Protein AF-K1S655-F1 (afdb_monomer)

Organism: NCBI:txid408170

Secondary structure (DSSP, 8-state):
-EEEETTEEEE--------GGGEETTTTEE-TTSTTHHHHHHHHHHHHHHHHHHHHHHHHTT----HHHHHHHHTT--SS----HHHHHHHHHHHHHHTTT------

pLDDT: mean 77.4, std 17.35, range [40.69, 94.25]

InterPro domains:
  IPR035386 Arm, DNA-binding domain [PF17293] (2-70)

Foldseek 3Di:
DWDADPNAIDDDDPPDDDDPVQADPVVRAGNPPDVCRVVRRVVVVVLVVQLVVLQVVCVVVVHDDDNVVSVCVSVQVPPDDDDDPVVVVVVVVVVVVVVPPPDDDDD

Radius of gyration: 17.17 Å; Cα contacts (8 Å, |Δi|>4): 78; chains: 1; bounding box: 47×27×48 Å

Mean predicted aligned error: 11.06 Å

Solvent-accessible surface area (backbone atoms only — not comparable to full-atom values): 6623 Å² total; per-residue (Å²): 89,79,41,76,38,99,88,38,70,31,75,49,84,81,89,72,86,75,60,72,92,41,48,36,79,91,75,74,36,44,38,61,90,40,94,65,14,50,60,51,38,54,51,52,50,52,50,53,51,53,52,53,49,50,49,48,53,29,57,74,70,69,45,89,82,44,25,57,57,48,48,32,53,74,69,62,64,54,93,83,72,86,71,54,73,67,52,56,52,48,53,49,51,51,54,55,52,74,61,66,77,84,77,82,81,81,134

Sequence (107 aa):
MRLTINGERADASIKRFIEPHAWNSAKGKANEKCRGGKDLNLYLDAISANILQIQRDLELDKKEVSAQIILNRYLGKEQSDRHTLMEVFHAHNKKCRALIGINFAPD

Structure (mmCIF, N/CA/C/O backbone):
data_AF-K1S655-F1
#
_entry.id   AF-K1S655-F1
#
loop_
_atom_site.group_PDB
_atom_site.id
_atom_site.type_symbol
_atom_site.label_atom_id
_atom_site.label_alt_id
_atom_site.label_comp_id
_atom_site.label_asym_id
_atom_site.label_entity_id
_atom_site.label_seq_id
_atom_site.pdbx_PDB_ins_code
_atom_site.Cartn_x
_atom_site.Cartn_y
_atom_site.Cartn_z
_atom_site.occupancy
_atom_site.B_iso_or_equiv
_atom_site.auth_seq_id
_atom_site.auth_comp_id
_atom_site.auth_asym_id
_atom_site.auth_atom_id
_atom_site.pdbx_PDB_model_num
ATOM 1 N N . MET A 1 1 ? 8.360 -1.012 0.949 1.00 84.06 1 MET A N 1
ATOM 2 C CA . MET A 1 1 ? 7.297 -0.012 1.159 1.00 84.06 1 MET A CA 1
ATOM 3 C C . MET A 1 1 ? 7.469 0.556 2.547 1.00 84.06 1 MET A C 1
ATOM 5 O O . MET A 1 1 ? 7.633 -0.231 3.469 1.00 84.06 1 MET A O 1
ATOM 9 N N . ARG A 1 2 ? 7.45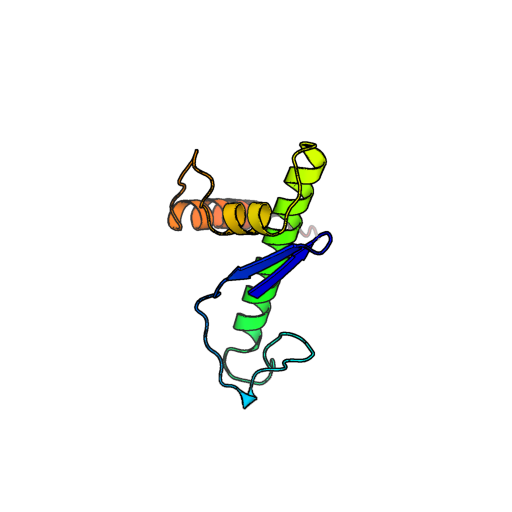3 1.884 2.667 1.00 89.06 2 ARG A N 1
ATOM 10 C CA . ARG A 1 2 ? 7.555 2.600 3.938 1.00 89.06 2 ARG A CA 1
ATOM 11 C C . ARG A 1 2 ? 6.344 3.503 4.094 1.00 89.06 2 ARG A C 1
ATOM 13 O O . ARG A 1 2 ? 6.004 4.219 3.155 1.00 89.06 2 ARG A O 1
ATOM 20 N N . LEU A 1 3 ? 5.740 3.473 5.270 1.00 88.69 3 LEU A N 1
ATOM 21 C CA . LEU A 1 3 ? 4.641 4.333 5.688 1.00 88.69 3 LEU A CA 1
ATOM 22 C C . LEU A 1 3 ? 5.142 5.269 6.779 1.00 88.69 3 LEU A C 1
ATOM 24 O O . LEU A 1 3 ? 5.967 4.884 7.607 1.00 88.69 3 LEU A O 1
ATOM 28 N N . THR A 1 4 ? 4.695 6.520 6.756 1.00 91.69 4 THR A N 1
ATOM 29 C CA . THR A 1 4 ? 5.013 7.495 7.802 1.00 91.69 4 THR A CA 1
ATOM 30 C C . THR A 1 4 ? 3.775 8.323 8.097 1.00 91.69 4 THR A C 1
ATOM 32 O O . THR A 1 4 ? 3.275 8.994 7.199 1.00 91.69 4 THR A O 1
ATOM 35 N N . ILE A 1 5 ? 3.275 8.249 9.329 1.00 89.88 5 ILE A N 1
ATOM 36 C CA . ILE A 1 5 ? 2.051 8.925 9.777 1.00 89.88 5 ILE A CA 1
ATOM 37 C C . ILE A 1 5 ? 2.322 9.477 11.171 1.00 89.88 5 ILE A C 1
ATOM 39 O O . ILE A 1 5 ? 2.785 8.742 12.035 1.00 89.88 5 ILE A O 1
ATOM 43 N N . ASN A 1 6 ? 2.080 10.774 11.380 1.00 87.19 6 ASN A N 1
ATOM 44 C CA . ASN A 1 6 ? 2.274 11.454 12.670 1.00 87.19 6 ASN A CA 1
ATOM 45 C C . ASN A 1 6 ? 3.657 11.220 13.315 1.00 87.19 6 ASN A C 1
ATOM 47 O O . ASN A 1 6 ? 3.789 11.149 14.530 1.00 87.19 6 ASN A O 1
ATOM 51 N N . GLY A 1 7 ? 4.705 11.085 12.495 1.00 87.44 7 GLY A N 1
ATOM 52 C CA . GLY A 1 7 ? 6.073 10.815 12.956 1.00 87.44 7 GLY A CA 1
ATOM 53 C C . GLY A 1 7 ? 6.391 9.335 13.208 1.00 87.44 7 GLY A C 1
ATOM 54 O O . GLY A 1 7 ? 7.568 8.980 13.265 1.00 87.44 7 GLY A O 1
ATOM 55 N N . GLU A 1 8 ? 5.386 8.460 13.260 1.00 90.38 8 GLU A N 1
ATOM 56 C CA . GLU A 1 8 ? 5.561 7.011 13.353 1.00 90.38 8 GLU A CA 1
ATOM 57 C C . GLU A 1 8 ? 5.852 6.404 11.978 1.00 90.38 8 GLU A C 1
ATOM 59 O O . GLU A 1 8 ? 5.315 6.847 10.957 1.00 90.38 8 GLU A O 1
ATOM 64 N N . ARG A 1 9 ? 6.708 5.377 11.940 1.00 92.50 9 ARG A N 1
ATOM 65 C CA . ARG A 1 9 ? 7.120 4.688 10.714 1.00 92.50 9 ARG A CA 1
ATOM 66 C C . ARG A 1 9 ? 6.832 3.198 10.793 1.00 92.50 9 ARG A C 1
ATOM 68 O O . ARG A 1 9 ? 7.091 2.578 11.817 1.00 92.50 9 ARG A O 1
ATOM 75 N N . ALA A 1 10 ? 6.372 2.637 9.678 1.00 90.06 10 ALA A N 1
ATOM 76 C CA . ALA A 1 10 ? 6.185 1.200 9.518 1.00 90.06 10 ALA A CA 1
ATOM 77 C C . ALA A 1 10 ? 6.607 0.752 8.111 1.00 90.06 10 ALA A C 1
ATOM 79 O O . ALA A 1 10 ? 6.326 1.432 7.119 1.00 90.06 10 ALA A O 1
ATOM 80 N N . ASP A 1 11 ? 7.262 -0.406 8.013 1.00 90.00 11 ASP A N 1
ATOM 81 C CA . ASP A 1 11 ? 7.877 -0.891 6.777 1.00 90.00 11 ASP A CA 1
ATOM 82 C C . ASP A 1 11 ? 7.447 -2.323 6.438 1.00 90.00 11 ASP A C 1
ATOM 84 O O . ASP A 1 11 ? 7.310 -3.184 7.307 1.00 90.00 11 ASP A O 1
ATOM 88 N N . ALA A 1 12 ? 7.290 -2.606 5.143 1.00 82.50 12 ALA A N 1
ATOM 89 C CA . ALA A 1 12 ? 7.070 -3.961 4.645 1.00 82.50 12 ALA A CA 1
ATOM 90 C C . ALA A 1 12 ? 7.686 -4.197 3.262 1.00 82.50 12 ALA A C 1
ATOM 92 O O . ALA A 1 12 ? 7.764 -3.300 2.411 1.00 82.50 12 ALA A O 1
ATOM 93 N N . SER A 1 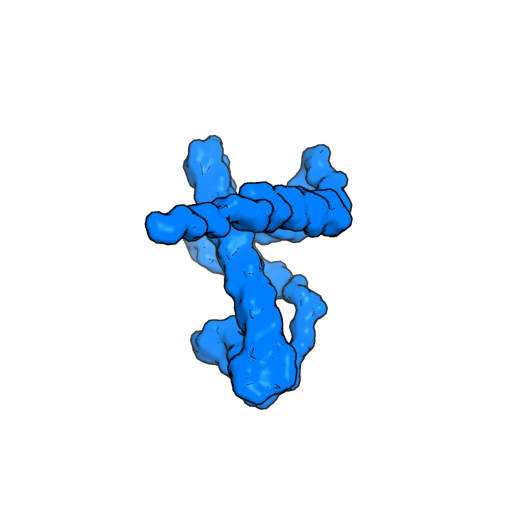13 ? 8.077 -5.448 3.009 1.00 81.88 13 SER A N 1
ATOM 94 C CA . SER A 1 13 ? 8.457 -5.905 1.671 1.00 81.88 13 SER A CA 1
ATOM 95 C C . SER A 1 13 ? 7.215 -6.192 0.831 1.00 81.88 13 SER A C 1
ATOM 97 O O . SER A 1 13 ? 6.315 -6.911 1.260 1.00 81.88 13 SER A O 1
ATOM 99 N N . ILE A 1 14 ? 7.194 -5.670 -0.396 1.00 78.62 14 ILE A N 1
ATOM 100 C CA . ILE A 1 14 ? 6.114 -5.899 -1.370 1.00 78.62 14 ILE A CA 1
ATOM 101 C C . ILE A 1 14 ? 6.322 -7.177 -2.198 1.00 78.62 14 ILE A C 1
ATOM 103 O O . ILE A 1 14 ? 5.510 -7.468 -3.072 1.00 78.62 14 ILE A O 1
ATOM 107 N N . LYS A 1 15 ? 7.413 -7.922 -1.939 1.00 79.94 15 LYS A N 1
ATOM 108 C CA . LYS A 1 15 ? 7.784 -9.186 -2.607 1.00 79.94 15 LYS A CA 1
ATOM 109 C C . LYS A 1 15 ? 7.765 -9.117 -4.145 1.00 79.94 15 LYS A C 1
ATOM 111 O O . LYS A 1 15 ? 7.462 -10.098 -4.819 1.00 79.94 15 LYS A O 1
ATOM 116 N N . ARG A 1 16 ? 8.097 -7.953 -4.706 1.00 77.50 16 ARG A N 1
ATOM 117 C CA . ARG A 1 16 ? 8.302 -7.733 -6.143 1.00 77.50 16 ARG A CA 1
ATOM 118 C C . ARG A 1 16 ? 9.727 -7.257 -6.373 1.00 77.50 16 ARG A C 1
ATOM 120 O O . ARG A 1 16 ? 10.260 -6.509 -5.557 1.00 77.50 16 ARG A O 1
ATOM 127 N N . PHE A 1 17 ? 10.316 -7.710 -7.471 1.00 84.81 17 PHE A N 1
ATOM 128 C CA . PHE A 1 17 ? 11.672 -7.367 -7.871 1.00 84.81 17 PHE A CA 1
ATOM 129 C C . PHE A 1 17 ? 11.644 -6.563 -9.167 1.00 84.81 17 PHE A C 1
ATOM 131 O O . PHE A 1 17 ? 10.830 -6.832 -10.051 1.00 84.81 17 PHE A O 1
ATOM 138 N N . ILE A 1 18 ? 12.558 -5.607 -9.269 1.00 87.62 18 ILE A N 1
ATOM 139 C CA . ILE A 1 18 ? 12.917 -4.944 -10.513 1.00 87.62 18 ILE A CA 1
ATOM 140 C C . ILE A 1 18 ? 14.411 -4.651 -10.492 1.00 87.62 18 ILE A C 1
ATOM 142 O O . ILE A 1 18 ? 14.995 -4.442 -9.426 1.00 87.62 18 ILE A O 1
ATOM 146 N N . GLU A 1 19 ? 15.025 -4.654 -11.669 1.00 90.38 19 GLU A N 1
ATOM 147 C CA . GLU A 1 19 ? 16.441 -4.350 -11.818 1.00 90.38 19 GLU A CA 1
ATOM 148 C C . GLU A 1 19 ? 16.749 -2.937 -11.293 1.00 90.38 19 GLU A C 1
ATOM 150 O O . GLU A 1 19 ? 15.997 -2.000 -11.585 1.00 90.38 19 GLU A O 1
ATOM 155 N N . PRO A 1 20 ? 17.859 -2.737 -10.557 1.00 90.69 20 PRO A N 1
ATOM 156 C CA . PRO A 1 20 ? 18.176 -1.442 -9.956 1.00 90.69 20 PRO A CA 1
ATOM 157 C C . PRO A 1 20 ? 18.227 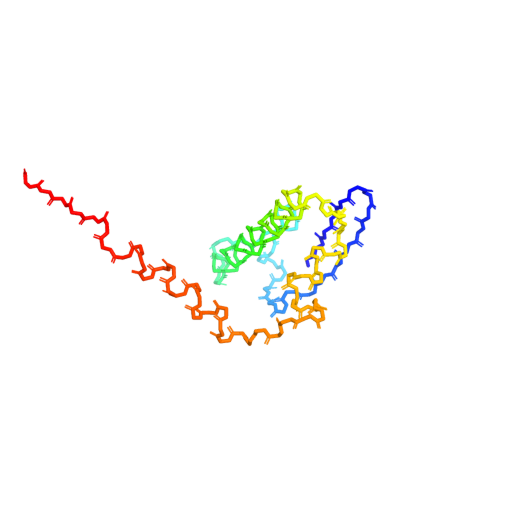-0.278 -10.955 1.00 90.69 20 PRO A C 1
ATOM 159 O O . PRO A 1 20 ? 17.754 0.810 -10.645 1.00 90.69 20 PRO A O 1
ATOM 162 N N . HIS A 1 21 ? 18.735 -0.499 -12.174 1.00 91.69 21 HIS A N 1
ATOM 163 C CA . HIS A 1 21 ? 18.793 0.542 -13.213 1.00 91.69 21 HIS A CA 1
ATOM 164 C C . HIS A 1 21 ? 17.408 0.943 -13.746 1.00 91.69 21 HIS A C 1
ATOM 166 O O . HIS A 1 21 ? 17.246 2.004 -14.346 1.00 91.69 21 HIS A O 1
ATOM 172 N N . ALA A 1 22 ? 16.410 0.075 -13.575 1.00 91.75 22 ALA A N 1
ATOM 173 C CA . ALA A 1 22 ? 15.034 0.313 -13.975 1.00 91.75 22 ALA A CA 1
ATOM 174 C C . ALA A 1 22 ? 14.213 0.931 -12.832 1.00 91.75 22 ALA A C 1
ATOM 176 O O . AL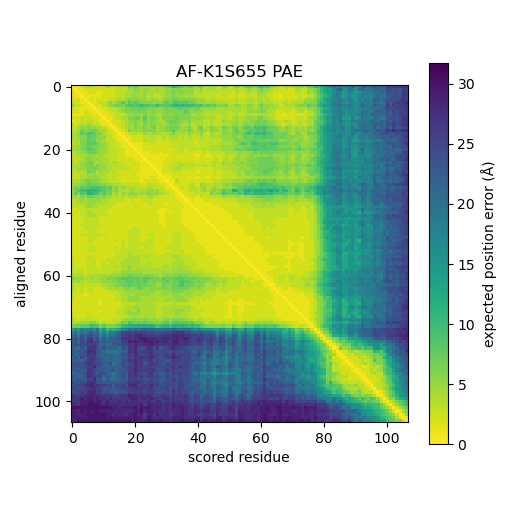A A 1 22 ? 13.035 1.216 -13.027 1.00 91.75 22 ALA A O 1
ATOM 177 N N . TRP A 1 23 ? 14.805 1.174 -11.658 1.00 94.25 23 TRP A N 1
ATOM 178 C CA . TRP A 1 23 ? 14.151 1.821 -10.525 1.00 94.25 23 TRP A CA 1
ATOM 179 C C . TRP A 1 23 ? 14.514 3.305 -10.428 1.00 94.25 23 TRP A C 1
ATOM 181 O O . TRP A 1 23 ? 15.679 3.689 -10.480 1.00 94.25 23 TRP A O 1
ATOM 191 N N . ASN A 1 24 ? 13.511 4.158 -10.228 1.00 93.25 24 ASN A N 1
ATOM 192 C CA . ASN A 1 24 ? 13.700 5.567 -9.920 1.00 93.25 24 ASN A CA 1
ATOM 193 C C . ASN A 1 24 ? 13.398 5.812 -8.436 1.00 93.25 24 ASN A C 1
ATOM 195 O O . ASN A 1 24 ? 12.241 5.967 -8.042 1.00 93.25 24 ASN A O 1
ATOM 199 N N . SER A 1 25 ? 14.451 5.890 -7.619 1.00 89.44 25 SER A N 1
ATOM 200 C CA . SER A 1 25 ? 14.337 6.094 -6.168 1.00 89.44 25 SER A 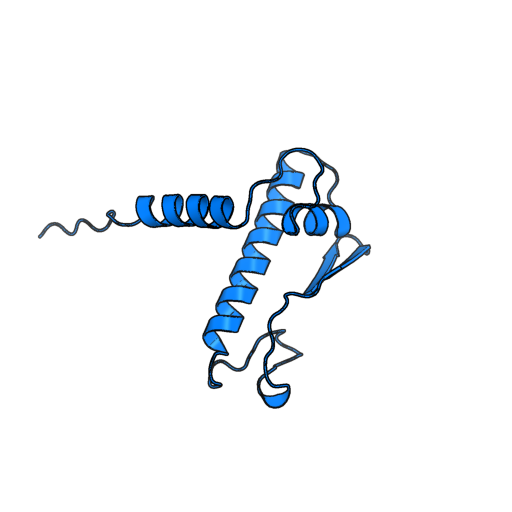CA 1
ATOM 201 C C . SER A 1 25 ? 13.664 7.409 -5.781 1.00 89.44 25 SER A C 1
ATOM 203 O O . SER A 1 25 ? 12.939 7.435 -4.792 1.00 89.44 25 SER A O 1
ATOM 205 N N . ALA A 1 26 ? 13.856 8.479 -6.560 1.00 89.38 26 ALA A N 1
ATOM 206 C CA . ALA A 1 26 ? 13.233 9.775 -6.288 1.00 89.38 26 ALA A CA 1
ATOM 207 C C . ALA A 1 26 ? 11.714 9.737 -6.507 1.00 89.38 26 ALA A C 1
ATOM 209 O O . ALA A 1 26 ? 10.961 10.350 -5.757 1.00 89.38 26 ALA A O 1
ATOM 210 N N . LYS A 1 27 ? 11.259 8.987 -7.518 1.00 88.44 27 LYS A N 1
ATOM 211 C CA . LYS A 1 27 ? 9.831 8.796 -7.808 1.00 88.44 27 LYS A CA 1
ATOM 212 C C . LYS A 1 27 ? 9.204 7.646 -7.021 1.00 88.44 27 LYS A C 1
ATOM 214 O O . LYS A 1 27 ? 7.984 7.540 -7.000 1.00 88.44 27 LYS A O 1
ATOM 219 N N . GLY A 1 28 ? 10.013 6.760 -6.438 1.00 88.56 28 GLY A N 1
ATOM 220 C CA . GLY A 1 28 ? 9.532 5.512 -5.847 1.00 88.56 28 GLY A CA 1
ATOM 221 C C . GLY A 1 28 ? 8.803 4.623 -6.861 1.00 88.56 28 GLY A C 1
ATOM 222 O O . GLY A 1 28 ? 7.857 3.931 -6.494 1.00 88.56 28 GLY A O 1
ATOM 223 N N . LYS A 1 29 ? 9.204 4.685 -8.138 1.00 91.19 29 LYS A N 1
ATOM 224 C CA . LYS A 1 29 ? 8.554 3.999 -9.262 1.00 91.19 29 LYS A CA 1
ATOM 225 C C . LYS A 1 29 ? 9.583 3.382 -10.198 1.00 91.19 29 LYS A C 1
ATOM 227 O O . LYS A 1 29 ? 10.720 3.843 -10.295 1.00 91.19 29 LYS A O 1
ATOM 232 N N . ALA A 1 30 ? 9.159 2.366 -10.929 1.00 93.12 30 ALA A N 1
ATOM 233 C CA . ALA A 1 30 ? 9.904 1.810 -12.040 1.00 93.12 30 ALA A CA 1
ATOM 234 C C . ALA A 1 30 ? 9.911 2.753 -13.252 1.00 93.12 30 ALA A C 1
ATOM 236 O O . ALA A 1 30 ? 8.966 3.512 -13.484 1.00 93.12 30 ALA A O 1
ATOM 237 N N . ASN A 1 31 ? 10.952 2.656 -14.071 1.00 93.12 31 ASN A N 1
ATOM 238 C CA . ASN A 1 31 ? 10.980 3.217 -15.409 1.00 93.12 31 ASN A CA 1
ATOM 239 C C . ASN A 1 31 ? 9.979 2.460 -16.291 1.00 93.12 31 ASN A C 1
ATOM 241 O O . ASN A 1 31 ? 10.137 1.269 -16.550 1.00 93.12 31 ASN A O 1
ATOM 245 N N . GLU A 1 32 ? 8.959 3.163 -16.776 1.00 87.81 32 GLU A N 1
ATOM 246 C CA . GLU A 1 32 ? 7.874 2.584 -17.577 1.00 87.81 32 GLU A CA 1
ATOM 247 C C . GLU A 1 32 ? 8.342 2.011 -18.916 1.00 87.81 32 GLU A C 1
ATOM 249 O O . GLU A 1 32 ? 7.678 1.136 -19.467 1.00 87.81 32 GLU A O 1
ATOM 254 N N . LYS A 1 33 ? 9.490 2.474 -19.428 1.00 88.69 33 LYS A N 1
ATOM 255 C CA . LYS A 1 33 ? 10.083 1.960 -20.670 1.00 88.69 33 LYS A CA 1
ATOM 256 C C . LYS A 1 33 ? 10.757 0.597 -20.488 1.00 88.69 33 LYS A C 1
ATOM 258 O O . LYS A 1 33 ? 11.055 -0.065 -21.477 1.00 88.69 33 LYS A O 1
ATOM 263 N N . CYS A 1 34 ? 11.024 0.179 -19.251 1.00 88.06 34 CYS A N 1
ATOM 264 C CA . CYS A 1 34 ? 11.619 -1.119 -18.956 1.00 88.06 34 CYS A CA 1
ATOM 265 C C . CYS A 1 34 ? 10.547 -2.216 -18.922 1.00 88.06 34 CYS A C 1
ATOM 267 O O . CYS A 1 34 ? 9.391 -1.980 -18.558 1.00 88.06 34 CYS A O 1
ATOM 269 N N . ARG A 1 35 ? 10.940 -3.445 -19.271 1.00 85.56 35 ARG A N 1
ATOM 270 C CA . ARG A 1 35 ? 10.046 -4.609 -19.254 1.00 85.56 35 ARG A CA 1
AT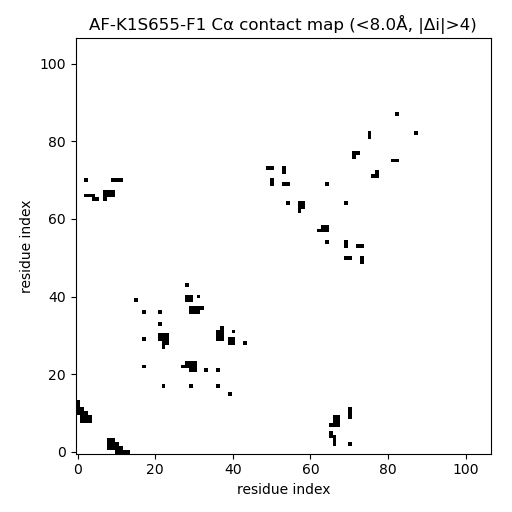OM 271 C C . ARG A 1 35 ? 9.434 -4.785 -17.859 1.00 85.56 35 ARG A C 1
ATOM 273 O O . ARG A 1 35 ? 10.156 -4.894 -16.876 1.00 85.56 35 ARG A O 1
ATOM 280 N N . GLY A 1 36 ? 8.103 -4.806 -17.779 1.00 84.38 36 GLY A N 1
ATOM 281 C CA . GLY A 1 36 ? 7.367 -4.950 -16.516 1.00 84.38 36 GLY A CA 1
ATOM 282 C C . GLY A 1 36 ? 7.345 -3.700 -15.624 1.00 84.38 36 GLY A C 1
ATOM 283 O O . GLY A 1 36 ? 6.742 -3.737 -14.554 1.00 84.38 36 GLY A O 1
ATOM 284 N N . GLY A 1 37 ? 7.951 -2.582 -16.044 1.00 88.81 37 GLY A N 1
ATOM 285 C CA . GLY A 1 37 ? 7.966 -1.344 -15.261 1.00 88.81 37 GLY A CA 1
ATOM 286 C C . GLY A 1 37 ? 6.575 -0.729 -15.102 1.00 88.81 37 GLY A C 1
ATOM 287 O O . GLY A 1 37 ? 6.184 -0.352 -13.999 1.00 88.81 37 GLY A O 1
ATOM 288 N N . LYS A 1 38 ? 5.790 -0.697 -16.186 1.00 87.94 38 LYS A N 1
ATOM 289 C CA . LYS A 1 38 ? 4.399 -0.220 -16.153 1.00 87.94 38 LYS A CA 1
ATOM 290 C C . LYS A 1 38 ? 3.527 -1.060 -15.212 1.00 87.94 38 LYS A C 1
ATOM 292 O O . LYS A 1 38 ? 2.807 -0.498 -14.393 1.00 87.94 38 LYS A O 1
ATOM 297 N N . ASP A 1 39 ? 3.646 -2.383 -15.278 1.00 83.56 39 ASP A N 1
ATOM 298 C CA . ASP A 1 39 ? 2.875 -3.302 -14.430 1.00 83.56 39 ASP A CA 1
ATOM 299 C C . ASP A 1 39 ? 3.252 -3.160 -12.952 1.00 83.56 39 ASP A C 1
ATOM 301 O O . ASP A 1 39 ? 2.380 -3.143 -12.082 1.00 83.56 39 ASP A O 1
ATOM 305 N N . LEU A 1 40 ? 4.548 -2.999 -12.653 1.00 86.44 40 LEU A N 1
ATOM 306 C CA . LEU A 1 40 ? 5.004 -2.731 -11.292 1.00 86.44 40 LEU A CA 1
ATOM 307 C C . LEU A 1 40 ? 4.463 -1.393 -10.776 1.00 86.44 40 LEU A C 1
ATOM 309 O O . LEU A 1 40 ? 4.023 -1.326 -9.633 1.00 86.44 40 LEU A O 1
ATOM 313 N N . ASN A 1 41 ? 4.450 -0.349 -11.606 1.00 88.44 41 ASN A N 1
ATOM 314 C CA . ASN A 1 41 ? 3.890 0.945 -11.220 1.00 88.44 41 ASN A CA 1
ATOM 315 C C . ASN A 1 41 ? 2.389 0.857 -10.935 1.00 88.44 41 ASN A C 1
ATOM 317 O O . ASN A 1 41 ? 1.960 1.341 -9.893 1.00 88.44 41 ASN A O 1
ATOM 321 N N . LEU A 1 42 ? 1.617 0.175 -11.786 1.00 83.06 42 LEU A N 1
ATOM 322 C CA . LEU A 1 42 ? 0.191 -0.069 -11.543 1.00 83.06 42 LEU A CA 1
ATOM 323 C C . LEU A 1 42 ? -0.043 -0.823 -10.228 1.00 83.06 42 LEU A C 1
ATOM 325 O O . LEU A 1 42 ? -0.951 -0.491 -9.468 1.00 83.06 42 LEU A O 1
ATOM 329 N N . TYR A 1 43 ? 0.800 -1.813 -9.928 1.00 82.62 43 TYR A N 1
ATOM 330 C CA . TYR A 1 43 ? 0.741 -2.537 -8.662 1.00 82.62 43 TYR A CA 1
ATOM 331 C C . TYR A 1 43 ? 1.052 -1.633 -7.461 1.00 82.62 43 TYR A C 1
ATOM 333 O O . TYR A 1 43 ? 0.332 -1.672 -6.467 1.00 82.62 43 TYR A O 1
ATOM 341 N N . LEU A 1 44 ? 2.088 -0.795 -7.546 1.00 85.00 44 LEU A N 1
ATOM 342 C CA . LEU A 1 44 ? 2.419 0.178 -6.499 1.00 85.00 44 LEU A CA 1
ATOM 343 C C . LEU A 1 44 ? 1.283 1.186 -6.280 1.00 85.00 44 LEU A C 1
ATOM 345 O O . LEU A 1 44 ? 0.940 1.466 -5.133 1.00 85.00 44 LEU A O 1
ATOM 349 N N . ASP A 1 45 ? 0.663 1.670 -7.356 1.00 83.75 45 ASP A N 1
ATOM 350 C CA . ASP A 1 45 ? -0.473 2.592 -7.290 1.00 83.75 45 ASP A CA 1
ATOM 351 C C . ASP A 1 45 ? -1.691 1.935 -6.614 1.00 83.75 45 ASP A C 1
ATOM 353 O O . ASP A 1 45 ? -2.338 2.552 -5.766 1.00 83.75 45 ASP A O 1
ATOM 357 N N . ALA A 1 46 ? -1.956 0.654 -6.898 1.00 81.75 46 ALA A N 1
ATOM 358 C CA . ALA A 1 46 ? -2.998 -0.111 -6.212 1.00 81.75 46 ALA A CA 1
ATOM 359 C C . ALA A 1 46 ? -2.719 -0.265 -4.705 1.00 81.75 46 ALA A C 1
ATOM 361 O O . ALA A 1 46 ? -3.634 -0.146 -3.889 1.00 81.75 46 ALA A O 1
ATOM 362 N N . ILE A 1 47 ? -1.457 -0.483 -4.315 1.00 84.00 47 ILE A N 1
ATOM 363 C CA . ILE A 1 47 ? -1.063 -0.532 -2.900 1.00 84.00 47 ILE A CA 1
ATOM 364 C C . ILE A 1 47 ? -1.333 0.814 -2.219 1.00 84.00 47 ILE A C 1
ATOM 366 O O . ILE A 1 47 ? -1.948 0.848 -1.152 1.00 84.00 47 ILE A O 1
ATOM 370 N N . SER A 1 48 ? -0.907 1.921 -2.832 1.00 85.56 48 SER A N 1
ATOM 371 C CA . SER A 1 48 ? -1.138 3.268 -2.303 1.00 85.56 48 SER A CA 1
ATOM 372 C C . SER A 1 48 ? -2.627 3.580 -2.146 1.00 85.56 48 SER A C 1
ATOM 374 O O . SER A 1 48 ? -3.027 4.124 -1.117 1.00 85.56 48 SER A O 1
ATOM 376 N N . ALA A 1 49 ? -3.454 3.189 -3.120 1.00 82.25 49 ALA A N 1
ATOM 377 C CA . ALA A 1 49 ? -4.903 3.355 -3.048 1.00 82.25 49 ALA A CA 1
ATOM 378 C C . ALA A 1 49 ? -5.524 2.564 -1.883 1.00 82.25 49 ALA A C 1
ATOM 380 O O . ALA A 1 49 ? -6.319 3.120 -1.126 1.00 82.25 49 ALA A O 1
ATOM 381 N N . ASN A 1 50 ? -5.119 1.304 -1.686 1.00 82.19 50 ASN A N 1
ATOM 382 C CA . ASN A 1 50 ? -5.607 0.470 -0.582 1.00 82.19 50 ASN A CA 1
ATOM 383 C C . ASN A 1 50 ? -5.236 1.048 0.790 1.00 82.19 50 ASN A C 1
ATOM 385 O O . 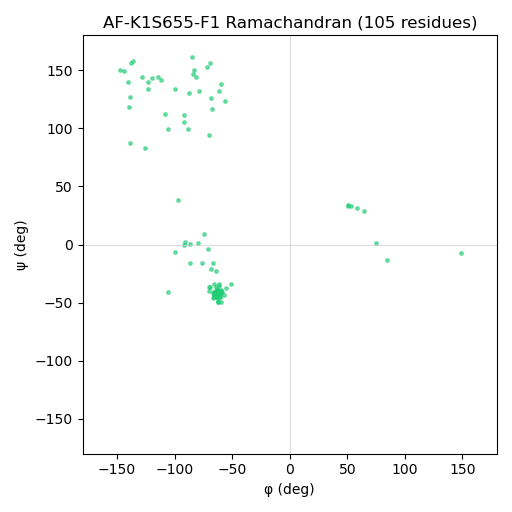ASN A 1 50 ? -6.054 1.060 1.705 1.00 82.19 50 ASN A O 1
ATOM 389 N N . ILE A 1 51 ? -4.008 1.545 0.939 1.00 87.62 51 ILE A N 1
ATOM 390 C CA . ILE A 1 51 ? -3.535 2.164 2.184 1.00 87.62 51 ILE A CA 1
ATOM 391 C C . ILE A 1 51 ? -4.333 3.430 2.496 1.00 87.62 51 ILE A C 1
ATOM 393 O O . ILE A 1 51 ? -4.775 3.607 3.630 1.00 87.62 51 ILE A O 1
ATOM 397 N N . LEU A 1 52 ? -4.553 4.284 1.492 1.00 88.19 52 LEU A N 1
ATOM 398 C CA . LEU A 1 52 ? -5.358 5.494 1.645 1.00 88.19 52 LEU A CA 1
ATOM 399 C C . LEU A 1 52 ? -6.803 5.162 2.031 1.00 88.19 52 LEU A C 1
ATOM 401 O O . LEU A 1 52 ? -7.390 5.849 2.862 1.00 88.19 52 LEU A O 1
ATOM 405 N N . GLN A 1 53 ? -7.374 4.109 1.443 1.00 87.19 53 GLN A N 1
ATOM 406 C CA . GLN A 1 53 ? -8.704 3.635 1.808 1.00 87.19 53 GLN A CA 1
ATOM 407 C C . GLN A 1 53 ? -8.752 3.184 3.272 1.00 87.19 53 GLN A C 1
ATOM 409 O O . GLN A 1 53 ? -9.594 3.665 4.019 1.00 87.19 53 GLN A O 1
ATOM 414 N N . ILE A 1 54 ? -7.807 2.343 3.703 1.00 87.88 54 ILE A N 1
ATOM 415 C CA . ILE A 1 54 ? -7.727 1.874 5.092 1.00 87.88 54 ILE A CA 1
ATOM 416 C C . ILE A 1 54 ? -7.618 3.046 6.077 1.00 87.88 54 ILE A C 1
ATOM 418 O O . ILE A 1 54 ? -8.280 3.038 7.113 1.00 87.88 54 ILE A O 1
ATOM 422 N N . GLN A 1 55 ? -6.787 4.043 5.763 1.00 91.25 55 GLN A N 1
ATOM 423 C CA . GLN A 1 55 ? -6.655 5.239 6.590 1.00 91.25 55 GLN A CA 1
ATOM 424 C C . GLN A 1 55 ? -7.993 5.978 6.713 1.00 91.25 55 GLN A C 1
ATOM 426 O O . GLN A 1 55 ? -8.416 6.276 7.826 1.00 91.25 55 GLN A O 1
ATOM 431 N N . ARG A 1 56 ? -8.681 6.228 5.592 1.00 91.69 56 ARG A N 1
ATOM 432 C CA . ARG A 1 56 ? -9.990 6.901 5.588 1.00 91.69 56 ARG A CA 1
ATOM 433 C C . ARG A 1 56 ? -11.036 6.130 6.383 1.00 91.69 56 ARG A C 1
ATOM 435 O O . ARG A 1 56 ? -11.794 6.743 7.124 1.00 91.69 56 ARG A O 1
ATOM 442 N N . ASP A 1 57 ? -11.063 4.807 6.257 1.00 90.38 57 ASP A N 1
ATOM 443 C CA . ASP A 1 57 ? -11.999 3.965 7.004 1.00 90.38 57 ASP A CA 1
ATOM 444 C C . ASP A 1 57 ? -11.752 4.086 8.520 1.00 90.38 57 ASP A C 1
ATOM 446 O O . ASP A 1 57 ? -12.698 4.211 9.294 1.00 90.38 57 ASP A O 1
ATOM 450 N N . LEU A 1 58 ? -10.486 4.122 8.960 1.00 90.31 58 LEU A N 1
ATOM 451 C CA . LEU A 1 58 ? -10.140 4.354 10.369 1.00 90.31 58 LEU A CA 1
ATOM 452 C C . LEU A 1 58 ? -10.553 5.753 10.849 1.00 90.31 58 LEU A C 1
ATOM 454 O O . LEU A 1 58 ? -11.081 5.882 11.952 1.00 90.31 58 LEU A O 1
ATOM 458 N N . GLU A 1 59 ? -10.343 6.783 10.026 1.00 92.31 59 GLU A N 1
ATOM 459 C CA . GLU A 1 59 ? -10.738 8.165 10.330 1.00 92.31 59 GLU A CA 1
ATOM 460 C C . GLU A 1 59 ? -12.264 8.306 10.464 1.00 92.31 59 GLU A C 1
ATOM 462 O O . GLU A 1 59 ? -12.747 8.913 11.422 1.00 92.31 59 GLU A O 1
ATOM 467 N N . LEU A 1 60 ? -13.028 7.711 9.541 1.00 94.12 60 LEU A N 1
ATOM 468 C CA . LEU A 1 60 ? -14.496 7.711 9.558 1.00 94.12 60 LEU A CA 1
ATOM 469 C C . LEU A 1 60 ? -15.057 6.964 10.771 1.00 94.12 60 LEU A C 1
ATOM 471 O O . LEU A 1 60 ? -15.977 7.456 11.426 1.00 94.12 60 LEU A O 1
ATOM 475 N N . ASP A 1 61 ? -14.456 5.824 11.113 1.00 93.88 61 ASP A N 1
ATOM 476 C CA . ASP A 1 61 ? -14.793 5.045 12.305 1.00 93.88 61 ASP A CA 1
ATOM 477 C C . ASP A 1 61 ? -14.342 5.723 13.616 1.00 93.88 61 ASP A C 1
ATOM 479 O O . ASP A 1 61 ? -14.603 5.192 14.699 1.00 93.88 61 ASP A O 1
ATOM 483 N N . LYS A 1 62 ? -13.644 6.871 13.544 1.00 92.62 62 LYS A N 1
ATOM 484 C CA . LYS A 1 62 ? -13.000 7.559 14.680 1.00 92.62 62 LYS A CA 1
ATOM 485 C C . LYS A 1 62 ? -12.072 6.639 15.486 1.00 92.62 62 LYS A C 1
ATOM 487 O O . LYS A 1 62 ? -11.954 6.772 16.704 1.00 92.62 62 LYS A O 1
ATOM 492 N N . LYS A 1 63 ? -11.430 5.689 14.805 1.00 91.12 63 LYS A N 1
ATOM 493 C CA . LYS A 1 63 ? -10.430 4.783 15.377 1.00 91.12 63 LYS A CA 1
ATOM 494 C C . LYS A 1 63 ? -9.058 5.448 15.374 1.00 91.12 63 LYS A C 1
ATOM 496 O O . LYS A 1 63 ? -8.807 6.404 14.645 1.00 91.12 63 LYS A O 1
ATOM 501 N N . GLU A 1 64 ? -8.158 4.918 16.193 1.00 89.06 64 GLU A N 1
ATOM 502 C CA . GLU A 1 64 ? -6.769 5.361 16.201 1.00 89.06 64 GLU A CA 1
ATOM 503 C C . GLU A 1 64 ? -6.110 5.112 14.836 1.00 89.06 64 GLU A C 1
ATOM 505 O O . GLU A 1 64 ? -6.205 4.023 14.262 1.00 89.06 64 GLU A O 1
ATOM 510 N N . VAL A 1 65 ? -5.436 6.141 14.322 1.00 91.31 65 VAL A N 1
ATOM 511 C CA . VAL A 1 65 ? -4.717 6.095 13.050 1.00 91.31 65 VAL A CA 1
ATOM 512 C C . VAL A 1 65 ? -3.221 6.094 13.337 1.00 91.31 65 VAL A C 1
ATOM 514 O O . VAL A 1 65 ? -2.664 7.102 13.770 1.00 91.31 65 VAL A O 1
ATOM 517 N N . SER A 1 66 ? -2.561 4.975 13.042 1.00 93.44 66 SER A N 1
ATOM 518 C CA . SER A 1 66 ? -1.105 4.847 13.115 1.00 93.44 66 SER A CA 1
ATOM 519 C C . SER A 1 66 ? -0.538 4.108 11.905 1.00 93.44 66 SER A C 1
ATOM 521 O O . SER A 1 66 ? -1.241 3.350 11.222 1.00 93.44 66 SER A O 1
ATOM 523 N N . ALA A 1 67 ? 0.753 4.319 11.632 1.00 92.94 67 ALA A N 1
ATOM 524 C CA . ALA A 1 67 ? 1.440 3.651 10.528 1.00 92.94 67 ALA A CA 1
ATOM 525 C C . ALA A 1 67 ? 1.400 2.123 10.696 1.00 92.94 67 ALA A C 1
ATOM 527 O O . ALA A 1 67 ? 1.166 1.401 9.722 1.00 92.94 67 ALA A O 1
ATOM 528 N N . GLN A 1 68 ? 1.567 1.628 11.928 1.00 91.62 68 GLN A N 1
ATOM 529 C CA . GLN A 1 68 ? 1.529 0.200 12.219 1.00 91.62 68 GLN A CA 1
ATOM 530 C C . GLN A 1 68 ? 0.124 -0.407 12.081 1.00 91.62 68 GLN A C 1
ATOM 532 O O . GLN A 1 68 ? 0.004 -1.510 11.542 1.00 91.62 68 GLN A O 1
ATOM 537 N N . ILE A 1 69 ? -0.936 0.284 12.521 1.00 91.62 69 ILE A N 1
ATOM 538 C CA . ILE A 1 69 ? -2.326 -0.198 12.397 1.00 91.62 69 ILE A CA 1
ATOM 539 C C . ILE A 1 69 ? -2.705 -0.343 10.923 1.00 91.62 69 ILE A C 1
ATOM 541 O O . ILE A 1 69 ? -3.164 -1.407 10.500 1.00 91.62 69 ILE A O 1
ATOM 545 N N . ILE A 1 70 ? -2.445 0.693 10.122 1.00 90.88 70 ILE A N 1
ATOM 546 C CA . ILE A 1 70 ? -2.740 0.683 8.685 1.00 90.88 70 ILE A CA 1
ATOM 547 C C . ILE A 1 70 ? -1.969 -0.440 7.989 1.00 90.88 70 ILE A C 1
ATOM 549 O O . ILE A 1 70 ? -2.546 -1.200 7.207 1.00 90.88 70 ILE A O 1
ATOM 553 N N . LEU A 1 71 ? -0.679 -0.600 8.309 1.00 90.25 71 LEU A N 1
ATOM 554 C CA . LEU A 1 71 ? 0.134 -1.665 7.735 1.00 90.25 71 LEU A CA 1
ATOM 555 C C . LEU A 1 71 ? -0.355 -3.060 8.153 1.00 90.25 71 LEU A C 1
ATOM 557 O O . LEU A 1 71 ? -0.396 -3.967 7.322 1.00 90.25 71 LEU A O 1
ATOM 561 N N . ASN A 1 72 ? -0.746 -3.252 9.413 1.00 88.81 72 ASN A N 1
ATOM 562 C CA . ASN A 1 72 ? -1.274 -4.526 9.899 1.00 88.81 72 ASN A CA 1
ATOM 563 C C . ASN A 1 72 ? -2.586 -4.895 9.206 1.00 88.81 72 ASN A C 1
ATOM 565 O O . ASN A 1 72 ? -2.729 -6.041 8.775 1.00 88.81 72 ASN A O 1
ATOM 569 N N . ARG A 1 73 ? -3.503 -3.937 9.038 1.00 87.38 73 ARG A N 1
ATOM 570 C CA . ARG A 1 73 ? -4.751 -4.154 8.300 1.00 87.38 73 ARG A CA 1
ATOM 571 C C . ARG A 1 73 ? -4.481 -4.470 6.830 1.00 87.38 73 ARG A C 1
ATOM 573 O O . ARG A 1 73 ? -5.016 -5.447 6.318 1.00 87.38 73 ARG A O 1
ATOM 580 N N . TYR A 1 74 ? -3.577 -3.735 6.179 1.00 84.44 74 TYR A N 1
ATOM 581 C CA . TYR A 1 74 ? -3.171 -4.018 4.798 1.00 84.44 74 TYR A CA 1
ATOM 582 C C . TYR A 1 74 ? -2.568 -5.426 4.634 1.00 84.44 74 TYR A C 1
ATOM 584 O O . TYR A 1 74 ? -2.840 -6.116 3.655 1.00 84.44 74 TYR A O 1
ATOM 592 N N . LEU A 1 75 ? -1.763 -5.879 5.602 1.00 83.50 75 LEU A N 1
ATOM 593 C CA . LEU A 1 75 ? -1.153 -7.213 5.600 1.00 83.50 75 LEU A CA 1
ATOM 594 C C . LEU A 1 75 ? -2.103 -8.333 6.068 1.00 83.50 75 LEU A C 1
ATOM 596 O O . LEU A 1 75 ? -1.663 -9.480 6.153 1.00 83.50 75 LEU A O 1
ATOM 600 N N . GLY A 1 76 ? -3.361 -8.025 6.404 1.00 76.25 76 GLY A N 1
ATOM 601 C CA . GLY A 1 76 ? -4.324 -9.005 6.919 1.00 76.25 76 GLY A CA 1
ATOM 602 C C . GLY A 1 76 ? -3.930 -9.593 8.280 1.00 76.25 76 GLY A C 1
ATOM 603 O O . GLY A 1 76 ? -4.232 -10.747 8.573 1.00 76.25 76 GLY A O 1
ATOM 604 N N . LYS A 1 77 ? -3.195 -8.827 9.096 1.00 76.06 77 LYS A N 1
ATOM 605 C CA . LYS A 1 77 ? -2.750 -9.216 10.447 1.00 76.06 77 LYS A CA 1
ATOM 606 C C . LYS A 1 77 ? -3.731 -8.805 11.550 1.00 76.06 77 LYS A C 1
ATOM 608 O O . LYS A 1 77 ? -3.442 -9.035 12.722 1.00 76.06 77 LYS A O 1
ATOM 613 N N . GLU A 1 78 ? -4.862 -8.197 11.199 1.00 63.78 78 GLU A N 1
ATOM 614 C CA . GLU A 1 78 ? -5.942 -7.927 12.151 1.00 63.78 78 GLU A CA 1
ATOM 615 C C . GLU A 1 78 ? -6.574 -9.261 12.585 1.00 63.78 78 GLU A C 1
ATOM 617 O O . GLU A 1 78 ? -6.926 -10.096 11.754 1.00 63.78 78 GLU A O 1
ATOM 622 N N . GLN A 1 79 ? -6.648 -9.499 13.896 1.00 54.38 79 GLN A N 1
ATOM 623 C CA . GLN A 1 79 ? -6.897 -10.822 14.484 1.00 54.38 79 GLN A CA 1
ATOM 624 C C . GLN A 1 79 ? -8.345 -11.350 14.382 1.00 54.38 79 GLN A C 1
ATOM 626 O O . GLN A 1 79 ? -8.612 -12.388 14.978 1.00 54.38 79 GLN A O 1
ATOM 631 N N . SER A 1 80 ? -9.271 -10.728 13.640 1.00 51.53 80 SER A N 1
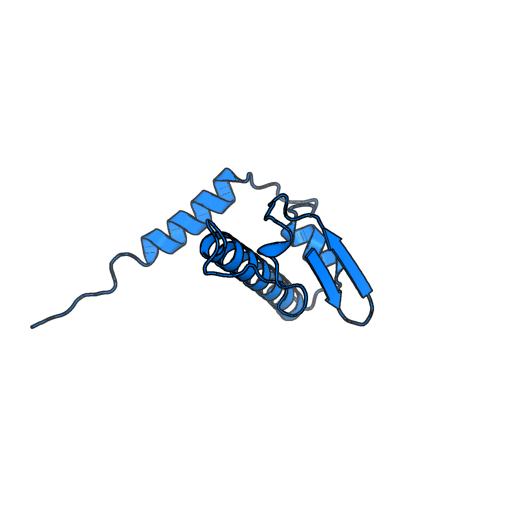ATOM 632 C CA . SER A 1 80 ? -10.686 -11.158 13.671 1.00 51.53 80 SER A CA 1
ATOM 633 C C . SER A 1 80 ? -11.179 -11.918 12.436 1.00 51.53 80 SER A C 1
ATOM 635 O O . SER A 1 80 ? -11.852 -12.921 12.616 1.00 51.53 80 SER A O 1
ATOM 637 N N . ASP A 1 81 ? -10.815 -11.541 11.204 1.00 48.41 81 ASP A N 1
ATOM 638 C CA . ASP A 1 81 ? -11.419 -12.142 9.999 1.00 48.41 81 ASP A CA 1
ATOM 639 C C . ASP A 1 81 ? -10.366 -12.412 8.915 1.00 48.41 81 ASP A C 1
ATOM 641 O O . ASP A 1 81 ? -10.079 -11.591 8.040 1.00 48.41 81 ASP A O 1
ATOM 645 N N . ARG A 1 82 ? -9.735 -13.589 8.979 1.00 45.94 82 ARG A N 1
ATOM 646 C CA . ARG A 1 82 ? -8.806 -14.054 7.939 1.00 45.94 82 ARG A CA 1
ATOM 647 C C . ARG A 1 82 ? -9.570 -14.395 6.656 1.00 45.94 82 ARG A C 1
ATOM 649 O O . ARG A 1 82 ? -9.991 -15.533 6.485 1.00 45.94 82 ARG A O 1
ATOM 656 N N . HIS A 1 83 ? -9.660 -13.448 5.729 1.00 49.75 83 HIS A N 1
ATOM 657 C CA . HIS A 1 83 ? -10.063 -13.727 4.352 1.00 49.75 83 HIS A CA 1
ATOM 658 C C . HIS A 1 83 ? -8.852 -14.113 3.497 1.00 49.75 83 HIS A C 1
ATOM 660 O O . HIS A 1 83 ? -7.809 -13.452 3.519 1.00 49.75 83 HIS A O 1
ATOM 666 N N . THR A 1 84 ? -8.955 -15.219 2.760 1.00 51.34 84 THR A N 1
ATOM 667 C CA . THR A 1 84 ? -7.848 -15.726 1.936 1.00 51.34 84 THR A CA 1
ATOM 668 C C . THR A 1 84 ? -7.571 -14.803 0.742 1.00 51.34 84 THR A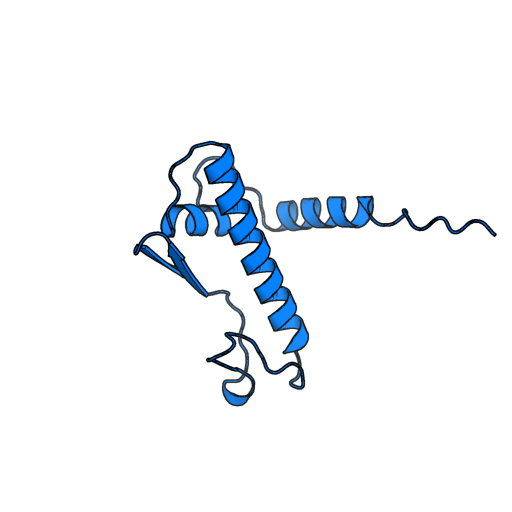 C 1
ATOM 670 O O . THR A 1 84 ? -8.448 -14.079 0.274 1.00 51.34 84 THR A O 1
ATOM 673 N N . LEU A 1 85 ? -6.348 -14.828 0.192 1.00 42.38 85 LEU A N 1
ATOM 674 C CA . LEU A 1 85 ? -5.973 -14.038 -0.996 1.00 42.38 85 LEU A CA 1
ATOM 675 C C . LEU A 1 85 ? -6.978 -14.222 -2.154 1.00 42.38 85 LEU A C 1
ATOM 677 O O . LEU A 1 85 ? -7.285 -13.273 -2.873 1.00 42.38 85 LEU A O 1
ATOM 681 N N . MET A 1 86 ? -7.544 -15.425 -2.281 1.00 41.16 86 MET A N 1
ATOM 682 C CA . MET A 1 86 ? -8.588 -15.755 -3.253 1.00 41.16 86 MET A CA 1
ATOM 683 C C . MET A 1 86 ? -9.884 -14.969 -3.031 1.00 41.16 86 MET A C 1
ATOM 685 O O . MET A 1 86 ? -10.498 -14.534 -4.001 1.00 41.16 86 MET A O 1
ATOM 689 N N . GLU A 1 87 ? -10.288 -14.738 -1.784 1.00 46.44 87 GLU A N 1
ATOM 690 C CA . GLU A 1 87 ? -11.501 -13.987 -1.440 1.00 46.44 87 GLU A CA 1
ATOM 691 C C . GLU A 1 87 ? -11.353 -12.494 -1.755 1.00 46.44 87 GLU A C 1
ATOM 693 O O . GLU A 1 87 ? -12.283 -11.882 -2.281 1.00 46.44 87 GLU A O 1
ATOM 698 N N . VAL A 1 88 ? -10.160 -11.926 -1.549 1.00 49.59 88 VAL A N 1
ATOM 699 C CA . VAL A 1 88 ? -9.843 -10.540 -1.937 1.00 49.59 88 VAL A CA 1
ATOM 700 C C . VAL A 1 88 ? -9.876 -10.377 -3.460 1.00 49.59 88 VAL A C 1
ATOM 702 O O . VAL A 1 88 ? -10.507 -9.447 -3.971 1.00 49.59 88 VAL A O 1
ATOM 705 N N . PHE A 1 89 ? -9.267 -11.310 -4.203 1.00 48.84 89 PHE A N 1
ATOM 706 C CA . PHE A 1 89 ? -9.350 -11.314 -5.667 1.00 48.84 89 PHE A CA 1
ATOM 707 C C . PHE A 1 89 ? -10.783 -11.541 -6.159 1.00 48.84 89 PHE A C 1
ATOM 709 O O . PHE A 1 89 ? -11.198 -10.903 -7.124 1.00 48.84 89 PHE A O 1
ATOM 716 N N . HIS A 1 90 ? -11.581 -12.370 -5.484 1.00 52.72 90 HIS A N 1
ATOM 717 C CA . HIS A 1 90 ? -12.997 -12.546 -5.805 1.00 52.72 90 HIS A CA 1
ATOM 718 C C . HIS A 1 90 ? -13.820 -11.280 -5.558 1.00 52.72 90 HIS A C 1
ATOM 720 O O . HIS A 1 90 ? -14.636 -10.921 -6.408 1.00 52.72 90 HIS A O 1
ATOM 726 N N . ALA A 1 91 ? -13.603 -10.578 -4.445 1.00 52.47 91 ALA A N 1
ATOM 727 C CA . ALA A 1 91 ? -14.301 -9.334 -4.132 1.00 52.47 91 ALA A CA 1
ATOM 728 C C . ALA A 1 91 ? -13.948 -8.217 -5.126 1.00 52.47 91 ALA A C 1
ATOM 730 O O . ALA A 1 91 ? -14.835 -7.502 -5.597 1.00 52.47 91 ALA A O 1
ATOM 731 N N . HIS A 1 92 ? -12.672 -8.106 -5.503 1.00 51.66 92 HIS A N 1
ATOM 732 C CA . HIS A 1 92 ? -12.223 -7.165 -6.526 1.00 51.66 92 HIS A CA 1
ATOM 733 C C . HIS A 1 92 ? -12.780 -7.529 -7.909 1.00 51.66 92 HIS A C 1
ATOM 735 O O . HIS A 1 92 ? -13.379 -6.684 -8.566 1.00 51.66 92 HIS A O 1
ATOM 741 N N . ASN A 1 93 ? -12.713 -8.803 -8.309 1.00 56.53 93 ASN A N 1
ATOM 742 C CA . ASN A 1 93 ? -13.292 -9.280 -9.568 1.00 56.53 93 ASN A CA 1
ATOM 743 C C . ASN A 1 93 ? -14.810 -9.077 -9.621 1.00 56.53 93 ASN A C 1
ATOM 745 O O . ASN A 1 93 ? -15.344 -8.760 -10.680 1.00 56.53 93 ASN A O 1
ATOM 749 N N . LYS A 1 94 ? -15.515 -9.223 -8.495 1.00 57.41 94 LYS A N 1
ATOM 750 C CA . LYS A 1 94 ? -16.954 -8.950 -8.397 1.00 57.41 94 LYS A CA 1
ATOM 751 C C . LYS A 1 94 ? -17.250 -7.460 -8.582 1.00 57.41 94 LYS A C 1
ATOM 753 O O . LYS A 1 94 ? -18.172 -7.129 -9.321 1.00 57.41 94 LYS A O 1
ATOM 758 N N . LYS A 1 95 ? -16.445 -6.570 -7.988 1.00 54.41 95 LYS A N 1
ATOM 759 C CA . LYS A 1 95 ? -16.546 -5.114 -8.195 1.00 54.41 95 LYS A CA 1
ATOM 760 C C . LYS A 1 95 ? -16.209 -4.710 -9.636 1.00 54.41 95 LYS A C 1
ATOM 762 O O . LYS A 1 95 ? -16.950 -3.933 -10.222 1.00 54.41 95 LYS A O 1
ATOM 767 N N . CYS A 1 96 ? -15.168 -5.283 -10.243 1.00 52.12 96 CYS A N 1
ATOM 768 C CA . CYS A 1 96 ? -14.822 -5.036 -11.645 1.00 52.12 96 CYS A CA 1
ATOM 769 C C . CYS A 1 96 ? -15.887 -5.569 -12.613 1.00 52.12 96 CYS A C 1
ATOM 771 O O . CYS A 1 96 ? -16.238 -4.878 -13.560 1.00 52.12 96 CYS A O 1
ATOM 773 N N . ARG A 1 97 ? -16.459 -6.757 -12.362 1.00 56.56 97 ARG A N 1
ATOM 774 C CA . ARG A 1 97 ? -17.569 -7.298 -13.169 1.00 56.56 97 ARG A CA 1
ATOM 775 C C . ARG A 1 97 ? -18.847 -6.474 -13.037 1.00 56.56 97 ARG A C 1
ATOM 777 O O . ARG A 1 97 ? -19.545 -6.326 -14.027 1.00 56.56 97 ARG A O 1
ATOM 784 N N . ALA A 1 98 ? -19.124 -5.898 -11.866 1.00 57.03 98 ALA A N 1
ATOM 785 C CA . ALA A 1 98 ? -20.263 -4.996 -11.672 1.00 57.03 98 ALA A CA 1
ATOM 786 C C . ALA A 1 98 ? -20.138 -3.668 -12.450 1.00 57.03 98 ALA A C 1
ATOM 788 O O . ALA A 1 98 ? -21.131 -2.969 -12.616 1.00 57.03 98 ALA A O 1
ATOM 789 N N . LEU A 1 99 ? -18.938 -3.328 -12.937 1.00 52.47 99 LEU A N 1
ATOM 790 C CA . LEU A 1 99 ? -18.671 -2.143 -13.758 1.00 52.47 99 LEU A CA 1
ATOM 791 C C . LEU A 1 99 ? -18.588 -2.456 -15.266 1.00 52.47 99 LEU A C 1
ATOM 793 O O . LEU A 1 99 ? -18.520 -1.535 -16.078 1.00 52.47 99 LEU A O 1
ATOM 797 N N . ILE A 1 100 ? -18.619 -3.733 -15.669 1.00 48.06 100 ILE A N 1
ATOM 798 C CA . ILE A 1 100 ? -18.654 -4.141 -17.082 1.00 48.06 100 ILE A CA 1
ATOM 799 C C . ILE A 1 100 ? -20.123 -4.202 -17.514 1.00 48.06 100 ILE A C 1
ATOM 801 O O . ILE A 1 100 ? -20.829 -5.161 -17.219 1.00 48.06 100 ILE A O 1
ATOM 805 N N . GLY A 1 101 ? -20.584 -3.145 -18.187 1.00 52.25 101 GLY A N 1
ATOM 806 C CA . GLY A 1 101 ? -21.956 -3.027 -18.699 1.00 52.25 101 GLY A CA 1
ATOM 807 C C . GLY A 1 101 ? -22.510 -1.599 -18.755 1.00 52.25 101 GLY A C 1
ATOM 808 O O . GLY A 1 101 ? -23.578 -1.394 -19.316 1.00 52.25 101 GLY A O 1
ATOM 809 N N . ILE A 1 102 ? -21.794 -0.602 -18.220 1.00 54.12 102 ILE A N 1
ATOM 810 C CA . ILE A 1 102 ? -22.264 0.796 -18.141 1.00 54.12 102 ILE A CA 1
ATOM 811 C C . ILE A 1 102 ? -21.728 1.665 -19.294 1.00 54.12 102 ILE A C 1
ATOM 813 O O . ILE A 1 102 ? -21.365 2.818 -19.100 1.00 54.12 102 ILE A O 1
ATOM 817 N N . ASN A 1 103 ? -21.653 1.110 -20.504 1.00 46.72 103 ASN A N 1
ATOM 818 C CA . ASN A 1 103 ? -21.551 1.902 -21.732 1.00 46.72 103 ASN A CA 1
ATOM 819 C C . ASN A 1 103 ? -22.685 1.456 -22.654 1.00 46.72 103 ASN A C 1
ATOM 821 O O . ASN A 1 103 ? -22.511 0.587 -23.505 1.00 46.72 103 ASN A O 1
ATOM 825 N N . PHE A 1 104 ? -23.866 2.027 -22.427 1.00 43.44 104 PHE A N 1
ATOM 826 C CA . PHE A 1 104 ? -24.937 2.045 -23.412 1.00 43.44 104 PHE A CA 1
ATOM 827 C C . PHE A 1 104 ? -24.767 3.349 -24.195 1.00 43.44 104 PHE A C 1
ATOM 829 O O . PHE A 1 104 ? -25.002 4.424 -23.649 1.00 43.44 104 PHE A O 1
ATOM 836 N N . ALA A 1 105 ? -24.280 3.263 -25.431 1.00 47.88 105 ALA A N 1
ATOM 837 C CA . ALA A 1 105 ? -24.374 4.356 -26.391 1.00 47.88 105 ALA A CA 1
ATOM 838 C C . ALA A 1 105 ? -25.665 4.136 -27.194 1.00 47.88 105 ALA A C 1
ATOM 840 O O . ALA A 1 105 ? -25.736 3.128 -27.900 1.00 47.88 105 ALA A O 1
ATOM 841 N N . PRO A 1 106 ? -26.699 4.984 -27.052 1.00 46.97 106 PRO A N 1
ATOM 842 C CA . PRO A 1 106 ? -27.785 5.033 -28.017 1.00 46.97 106 PRO A CA 1
ATOM 843 C C . PRO A 1 106 ? -27.385 5.942 -29.194 1.00 46.97 106 PRO A C 1
ATOM 845 O O . PRO A 1 106 ? -26.624 6.892 -28.999 1.00 46.97 106 PRO A O 1
ATOM 848 N N . ASP A 1 107 ? -27.874 5.594 -30.386 1.00 40.69 107 ASP A N 1
ATOM 849 C CA . ASP A 1 107 ? -27.678 6.306 -31.662 1.00 40.69 107 ASP A CA 1
ATOM 850 C C . ASP A 1 107 ? -28.103 7.788 -31.633 1.00 40.69 107 ASP A C 1
ATOM 852 O O . ASP A 1 107 ? -29.084 8.122 -30.922 1.00 40.69 107 ASP A O 1
#